Protein AF-A0A2N2GHP5-F1 (afdb_monomer_lite)

Secondary structure (DSSP, 8-state):
-HHHHHHHHHHHH-TT-HHHHHHHHHHS-SSHHHHHHHHS-SSTTS---SHHHHHHHHHTTTTSHHHHHHHHHHHHHT--SSSS--HHHHHHHHHHHHHSHHHHHHHHHTS-HHHHHHHHHHHH--SS---S-----

Sequence (137 aa):
MKLVTALIRLIFDNPNSSELKKLYLAGFPRSFESFIKIIHPKKFDQLYDGFIYINLADKLADEYPDVVGGIYLKLASEACLDADAPNYLRQNLIDFERKHARLYKQYYETLTPEKQSNVENFKRASLHDGGKGMCNF

Radius of gyration: 14.79 Å; chains: 1; bounding box: 38×33×42 Å

Foldseek 3Di:
DVLLVVLLVVCVVVVPPPPSLVVNLVPDDQELVVLCCQCPPPDVPDNRNVCSSLVSLLVCCVVCVLSSLNSLLRNQLRFFQAALGNVSSLVSNVVSCVVVVVSNVVNLVPDDPSSNVSSVCSNVRDSVDRDPGDDPD

pLDDT: mean 82.55, std 15.8, range [42.38, 97.12]

Structure (mmCIF, N/CA/C/O backbone):
data_AF-A0A2N2GHP5-F1
#
_entry.id   AF-A0A2N2GHP5-F1
#
loop_
_atom_site.group_PDB
_atom_site.id
_atom_site.type_symbol
_atom_site.label_atom_id
_atom_site.label_alt_id
_atom_site.label_comp_id
_atom_site.label_asym_id
_atom_site.label_entity_id
_atom_site.label_seq_id
_atom_site.pdbx_PDB_ins_code
_atom_site.Cartn_x
_atom_site.Cartn_y
_atom_site.Cartn_z
_atom_site.occupancy
_atom_site.B_iso_or_equiv
_atom_site.auth_seq_id
_atom_site.auth_comp_id
_atom_site.auth_asym_id
_atom_site.auth_atom_id
_atom_site.pdbx_PDB_model_num
ATOM 1 N N . MET A 1 1 ? 13.471 -7.690 -6.942 1.00 56.97 1 MET A N 1
ATOM 2 C CA . MET A 1 1 ? 13.299 -6.287 -7.387 1.00 56.97 1 MET A CA 1
ATOM 3 C C . MET A 1 1 ? 13.153 -6.149 -8.904 1.00 56.97 1 MET A C 1
ATOM 5 O O . MET A 1 1 ? 12.113 -5.662 -9.315 1.00 56.97 1 MET A O 1
ATOM 9 N N . LYS A 1 2 ? 14.084 -6.666 -9.736 1.00 62.38 2 LYS A N 1
ATOM 10 C CA . LYS A 1 2 ? 13.966 -6.662 -11.220 1.00 62.38 2 LYS A CA 1
ATOM 11 C C . LYS A 1 2 ? 12.609 -7.164 -11.752 1.00 62.38 2 LYS A C 1
ATOM 13 O O . LYS A 1 2 ? 12.120 -6.656 -12.753 1.00 62.38 2 LYS A O 1
ATOM 18 N N . LEU A 1 3 ? 11.994 -8.121 -11.051 1.00 75.69 3 LEU A N 1
ATOM 19 C CA . LEU A 1 3 ? 10.683 -8.677 -11.391 1.00 75.69 3 LEU A CA 1
ATOM 20 C C . LEU A 1 3 ? 9.539 -7.649 -11.300 1.00 75.69 3 LEU A C 1
ATOM 22 O O . LEU A 1 3 ? 8.739 -7.573 -12.220 1.00 75.69 3 LEU A O 1
ATOM 26 N N . VAL A 1 4 ? 9.477 -6.822 -10.248 1.00 78.44 4 VAL A N 1
ATOM 27 C CA . VAL A 1 4 ? 8.398 -5.823 -10.079 1.00 78.44 4 VAL A CA 1
ATOM 28 C C . VAL A 1 4 ? 8.497 -4.741 -11.154 1.00 78.44 4 VAL A C 1
ATOM 30 O O . VAL A 1 4 ? 7.496 -4.367 -11.754 1.00 78.44 4 VAL A O 1
ATOM 33 N N . THR A 1 5 ? 9.715 -4.292 -11.464 1.00 78.75 5 THR A N 1
ATOM 34 C CA . THR A 1 5 ? 9.975 -3.338 -12.551 1.00 78.75 5 THR A CA 1
ATOM 35 C C . THR A 1 5 ? 9.556 -3.891 -13.913 1.00 78.75 5 THR A C 1
ATOM 37 O O . THR A 1 5 ? 8.958 -3.176 -14.714 1.00 78.75 5 THR A O 1
ATOM 40 N N . ALA A 1 6 ? 9.855 -5.167 -14.181 1.00 84.25 6 ALA A N 1
ATOM 41 C CA . ALA A 1 6 ? 9.447 -5.831 -15.415 1.00 84.25 6 ALA A CA 1
ATOM 42 C C . ALA A 1 6 ? 7.919 -5.968 -15.506 1.00 84.25 6 ALA A C 1
ATOM 44 O O . ALA A 1 6 ? 7.345 -5.685 -16.554 1.00 84.25 6 ALA A O 1
ATOM 45 N N . LEU A 1 7 ? 7.258 -6.319 -14.398 1.00 88.00 7 LEU A N 1
ATOM 46 C CA . LEU A 1 7 ? 5.800 -6.433 -14.331 1.00 88.00 7 LEU A CA 1
ATOM 47 C C . LEU A 1 7 ? 5.097 -5.106 -14.623 1.00 88.00 7 LEU A C 1
ATOM 49 O O . LEU A 1 7 ? 4.100 -5.113 -15.333 1.00 88.00 7 LEU A O 1
ATOM 53 N N . ILE A 1 8 ? 5.629 -3.971 -14.157 1.00 86.12 8 ILE A N 1
ATOM 54 C CA . ILE A 1 8 ? 5.065 -2.652 -14.483 1.00 86.12 8 ILE A CA 1
ATOM 55 C C . ILE A 1 8 ? 5.008 -2.444 -16.000 1.00 86.12 8 ILE A C 1
ATOM 57 O O . ILE A 1 8 ? 3.964 -2.066 -16.522 1.00 86.12 8 ILE A O 1
ATOM 61 N N . ARG A 1 9 ? 6.106 -2.725 -16.717 1.00 87.50 9 ARG A N 1
ATOM 62 C CA . ARG A 1 9 ? 6.151 -2.595 -18.185 1.00 87.50 9 ARG A CA 1
ATOM 63 C C . ARG A 1 9 ? 5.140 -3.520 -18.859 1.00 87.50 9 ARG A C 1
ATOM 65 O O . ARG A 1 9 ? 4.356 -3.065 -19.678 1.00 87.50 9 ARG A O 1
ATOM 72 N N . LEU A 1 10 ? 5.092 -4.783 -18.438 1.00 91.44 10 LEU A N 1
ATOM 73 C CA . LEU A 1 10 ? 4.143 -5.756 -18.984 1.00 91.44 10 LEU A CA 1
ATOM 74 C C . LEU A 1 10 ? 2.680 -5.352 -18.749 1.00 91.44 10 LEU A C 1
ATOM 76 O O . LEU A 1 10 ? 1.844 -5.596 -19.615 1.00 91.44 10 LEU A O 1
ATOM 80 N N . ILE A 1 11 ? 2.368 -4.727 -17.607 1.00 92.94 11 ILE A N 1
ATOM 81 C CA . ILE A 1 11 ? 1.032 -4.188 -17.312 1.00 92.94 11 ILE A CA 1
ATOM 82 C C . ILE A 1 11 ? 0.725 -2.980 -18.196 1.00 92.94 11 ILE A C 1
ATOM 84 O O . ILE A 1 11 ? -0.402 -2.864 -18.659 1.00 92.94 11 ILE A O 1
ATOM 88 N N . PHE A 1 12 ? 1.694 -2.101 -18.464 1.00 89.12 12 PHE A N 1
ATOM 89 C CA . PHE A 1 12 ? 1.491 -1.007 -19.419 1.00 89.12 12 PHE A CA 1
ATOM 90 C C . PHE A 1 12 ? 1.157 -1.527 -20.820 1.00 89.12 12 PHE A C 1
ATOM 92 O O . PHE A 1 12 ? 0.236 -1.008 -21.446 1.00 89.12 12 PHE A O 1
ATOM 99 N N . ASP A 1 13 ? 1.844 -2.578 -21.270 1.00 92.69 13 ASP A N 1
ATOM 100 C CA . ASP A 1 13 ? 1.585 -3.202 -22.570 1.00 92.69 13 ASP A CA 1
ATOM 101 C C . ASP A 1 13 ? 0.268 -4.007 -22.578 1.00 92.69 13 ASP A C 1
ATOM 103 O O . ASP A 1 13 ? -0.364 -4.169 -23.619 1.00 92.69 13 ASP A O 1
ATOM 107 N N . ASN A 1 14 ? -0.168 -4.508 -21.414 1.00 92.56 14 ASN A N 1
ATOM 108 C CA . ASN A 1 14 ? -1.347 -5.366 -21.256 1.00 92.56 14 ASN A CA 1
ATOM 109 C C . ASN A 1 14 ? -2.222 -4.922 -20.062 1.00 92.56 14 ASN A C 1
ATOM 111 O O . ASN A 1 14 ? -2.371 -5.671 -19.085 1.00 92.56 14 ASN A O 1
ATOM 115 N N . PRO A 1 15 ? -2.857 -3.734 -20.119 1.00 90.75 15 PRO A N 1
ATOM 116 C CA . PRO A 1 15 ? -3.491 -3.097 -18.957 1.00 90.75 15 PRO A CA 1
ATOM 117 C C . PRO A 1 15 ? -4.726 -3.831 -18.431 1.00 90.75 15 PRO A C 1
ATOM 119 O O . PRO A 1 15 ? -5.148 -3.592 -17.304 1.00 90.75 15 PRO A O 1
ATOM 122 N N . ASN A 1 16 ? -5.297 -4.750 -19.208 1.00 93.62 16 ASN A N 1
ATOM 123 C CA . ASN A 1 16 ? -6.457 -5.546 -18.805 1.00 93.62 16 ASN A CA 1
ATOM 124 C C . ASN A 1 16 ? -6.072 -6.900 -18.186 1.00 93.62 16 ASN A C 1
ATOM 126 O O . ASN A 1 16 ? -6.945 -7.652 -17.754 1.00 93.62 16 ASN A O 1
ATOM 130 N N . SER A 1 17 ? -4.778 -7.234 -18.119 1.00 96.25 17 SER A N 1
ATOM 131 C CA . SER A 1 17 ? -4.335 -8.509 -17.555 1.00 96.25 17 SER A CA 1
ATOM 132 C C . SER A 1 17 ? -4.428 -8.510 -16.029 1.00 96.25 17 SER A C 1
ATOM 134 O O . SER A 1 17 ? -3.544 -8.025 -15.318 1.00 96.25 17 SER A O 1
ATOM 136 N N . SER A 1 18 ? -5.511 -9.098 -15.514 1.00 95.06 18 SER A N 1
ATOM 137 C CA . SER A 1 18 ? -5.712 -9.294 -14.072 1.00 95.06 18 SER A CA 1
ATOM 138 C C . SER A 1 18 ? -4.592 -10.121 -13.424 1.00 95.06 18 SER A C 1
ATOM 140 O O . SER A 1 18 ? -4.232 -9.878 -12.274 1.00 95.06 18 SER A O 1
ATOM 142 N N . GLU A 1 19 ? -3.994 -11.058 -14.163 1.00 95.69 19 GLU A N 1
ATOM 143 C CA . GLU A 1 19 ? -2.894 -11.896 -13.685 1.00 95.69 19 GLU A CA 1
ATOM 144 C C . GLU A 1 19 ? -1.629 -11.071 -13.437 1.00 95.69 19 GLU A C 1
ATOM 146 O O . GLU A 1 19 ? -1.054 -11.136 -12.350 1.00 95.69 19 GLU A O 1
ATOM 151 N N . LEU A 1 20 ? -1.242 -10.224 -14.396 1.00 95.12 20 LEU A N 1
ATOM 152 C CA . LEU A 1 20 ? -0.076 -9.355 -14.247 1.00 95.12 20 LEU A CA 1
ATOM 153 C C . LEU A 1 20 ? -0.260 -8.370 -13.086 1.00 95.12 20 LEU A C 1
ATOM 155 O O . LEU A 1 20 ? 0.658 -8.203 -12.281 1.00 95.12 20 LEU A O 1
ATOM 159 N N . LYS A 1 21 ? -1.457 -7.781 -12.941 1.00 95.12 21 LYS A N 1
ATOM 160 C CA . LYS A 1 21 ? -1.799 -6.898 -11.811 1.00 95.12 21 LYS A CA 1
ATOM 161 C C . LYS A 1 21 ? -1.654 -7.615 -10.465 1.00 95.12 21 LYS A C 1
ATOM 163 O O . LYS A 1 21 ? -1.026 -7.082 -9.551 1.00 95.12 21 LYS A O 1
ATOM 168 N N . LYS A 1 22 ? -2.172 -8.844 -10.350 1.00 94.56 22 LYS A N 1
ATOM 169 C CA . LYS A 1 22 ? -2.050 -9.668 -9.135 1.00 94.56 22 LYS A CA 1
ATOM 170 C C . LYS A 1 22 ? -0.597 -10.020 -8.823 1.00 94.56 22 LYS A C 1
ATOM 172 O O . LYS A 1 22 ? -0.183 -9.879 -7.676 1.00 94.56 22 LYS A O 1
ATOM 177 N N . LEU A 1 23 ? 0.188 -10.424 -9.824 1.00 94.44 23 LEU A N 1
ATOM 178 C CA . LEU A 1 23 ? 1.618 -10.711 -9.660 1.00 94.44 23 LEU A CA 1
ATOM 179 C C . LEU A 1 23 ? 2.393 -9.476 -9.196 1.00 94.44 23 LEU A C 1
ATOM 181 O O . LEU A 1 23 ? 3.239 -9.569 -8.306 1.00 94.44 23 LEU A O 1
ATOM 185 N N . TYR A 1 24 ? 2.075 -8.311 -9.757 1.00 93.75 24 TYR A N 1
ATOM 186 C CA . TYR A 1 24 ? 2.655 -7.045 -9.332 1.00 93.75 24 TYR A CA 1
ATOM 187 C C . TYR A 1 24 ? 2.317 -6.734 -7.865 1.00 93.75 24 TYR A C 1
ATOM 189 O O . TYR A 1 24 ? 3.231 -6.495 -7.075 1.00 93.75 24 TYR A O 1
ATOM 197 N N . LEU A 1 25 ? 1.041 -6.817 -7.466 1.00 93.81 25 LEU A N 1
ATOM 198 C CA . LEU A 1 25 ? 0.618 -6.558 -6.084 1.00 93.81 25 LEU A CA 1
ATOM 199 C C . LEU A 1 25 ? 1.193 -7.575 -5.088 1.00 93.81 25 LEU A C 1
ATOM 201 O O . LEU A 1 25 ? 1.493 -7.209 -3.948 1.00 93.81 25 LEU A O 1
ATOM 205 N N . ALA A 1 26 ? 1.363 -8.834 -5.498 1.00 92.00 26 ALA A N 1
ATOM 206 C CA . ALA A 1 26 ? 1.998 -9.880 -4.698 1.00 92.00 26 ALA A CA 1
ATOM 207 C C . ALA A 1 26 ? 3.508 -9.647 -4.529 1.00 92.00 26 ALA A C 1
ATOM 209 O O . ALA A 1 26 ? 4.056 -9.907 -3.461 1.00 92.00 26 ALA A O 1
ATOM 210 N N . GLY A 1 27 ? 4.174 -9.125 -5.563 1.00 89.12 27 GLY A N 1
ATOM 211 C CA . GLY A 1 27 ? 5.593 -8.769 -5.529 1.00 89.12 27 GLY A CA 1
ATOM 212 C C . GLY A 1 27 ? 5.895 -7.411 -4.886 1.00 89.12 27 GLY A C 1
ATOM 213 O O . GLY A 1 27 ? 7.064 -7.112 -4.633 1.00 89.12 27 GLY A O 1
ATOM 214 N N . PHE A 1 28 ? 4.877 -6.579 -4.640 1.00 89.50 28 PHE A N 1
ATOM 215 C CA . PHE A 1 28 ? 5.050 -5.253 -4.050 1.00 89.50 28 PHE A CA 1
ATOM 216 C C . PHE A 1 28 ? 5.529 -5.349 -2.587 1.00 89.50 28 PHE A C 1
ATOM 218 O O . PHE A 1 28 ? 5.027 -6.197 -1.840 1.00 89.50 28 PHE A O 1
ATOM 225 N N . PRO A 1 29 ? 6.459 -4.484 -2.137 1.00 87.75 29 PRO A N 1
ATOM 226 C CA . PRO A 1 29 ? 6.986 -4.497 -0.772 1.00 87.75 29 PRO A CA 1
ATOM 227 C C . PRO A 1 29 ? 5.924 -4.573 0.321 1.00 87.75 29 PRO A C 1
ATOM 229 O O . PRO A 1 29 ? 4.887 -3.916 0.254 1.00 87.75 29 PRO A O 1
ATOM 232 N N . ARG A 1 30 ? 6.224 -5.357 1.360 1.00 89.12 30 ARG A N 1
ATOM 233 C CA . ARG A 1 30 ? 5.376 -5.529 2.551 1.00 89.12 30 ARG A CA 1
ATOM 234 C C . ARG A 1 30 ? 6.011 -5.009 3.843 1.00 89.12 30 ARG A C 1
ATOM 236 O O . ARG A 1 30 ? 5.361 -5.050 4.882 1.00 89.12 30 ARG A O 1
ATOM 243 N N . SER A 1 31 ? 7.251 -4.529 3.774 1.00 89.19 31 SER A N 1
ATOM 244 C CA . SER A 1 31 ? 7.929 -3.827 4.863 1.00 89.19 31 SER A CA 1
ATOM 245 C C . SER A 1 31 ? 8.471 -2.497 4.367 1.00 89.19 31 SER A C 1
ATOM 247 O O . SER A 1 31 ? 8.862 -2.377 3.197 1.00 89.19 31 SER A O 1
ATOM 249 N N . PHE A 1 32 ? 8.513 -1.511 5.261 1.00 85.56 32 PHE A N 1
ATOM 250 C CA . PHE A 1 32 ? 9.020 -0.184 4.925 1.00 85.56 32 PHE A CA 1
ATOM 251 C C . PHE A 1 32 ? 10.489 -0.224 4.483 1.00 85.56 32 PHE A C 1
ATOM 253 O O . PHE A 1 32 ? 10.846 0.380 3.479 1.00 85.56 32 PHE A O 1
ATOM 260 N N . GLU A 1 33 ? 11.326 -1.034 5.134 1.00 84.69 33 GLU A N 1
ATOM 261 C CA . GLU A 1 33 ? 12.727 -1.238 4.743 1.00 84.69 33 GLU A CA 1
ATOM 262 C C . GLU A 1 33 ? 12.867 -1.732 3.289 1.00 84.69 33 GLU A C 1
ATOM 264 O O . GLU A 1 33 ? 13.654 -1.199 2.502 1.00 84.69 33 GLU A O 1
ATOM 269 N N . SER A 1 34 ? 12.078 -2.741 2.901 1.00 84.44 34 SER A N 1
ATOM 270 C CA . SER A 1 34 ? 12.096 -3.273 1.530 1.00 84.44 34 SER A CA 1
ATOM 271 C C . SER A 1 34 ? 11.596 -2.250 0.516 1.00 84.44 34 SER A C 1
ATOM 273 O O . SER A 1 34 ? 12.055 -2.228 -0.625 1.00 84.44 34 SER A O 1
ATOM 275 N N . PHE A 1 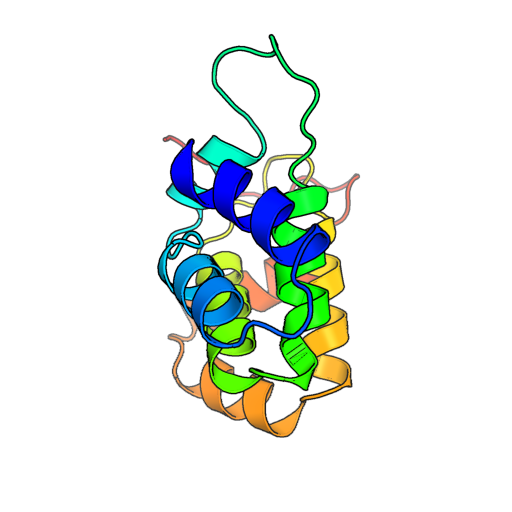35 ? 10.649 -1.413 0.932 1.00 85.19 35 PHE A N 1
ATOM 276 C CA . PHE A 1 35 ? 10.122 -0.327 0.125 1.00 85.19 35 PHE A CA 1
ATOM 277 C C . PHE A 1 35 ? 11.164 0.783 -0.084 1.00 85.19 35 PHE A C 1
ATOM 279 O O . PHE A 1 35 ? 11.397 1.177 -1.226 1.00 85.19 35 PHE A O 1
ATOM 286 N N . ILE A 1 36 ? 11.881 1.201 0.966 1.00 80.00 36 ILE A N 1
ATOM 287 C CA . ILE A 1 36 ? 12.971 2.181 0.858 1.00 80.00 36 ILE A CA 1
ATOM 288 C C . ILE A 1 36 ? 14.074 1.692 -0.087 1.00 80.00 36 ILE A C 1
ATOM 290 O O . ILE A 1 36 ? 14.552 2.454 -0.920 1.00 80.00 36 ILE A O 1
ATOM 294 N N . LYS A 1 37 ? 14.427 0.402 -0.047 1.00 78.81 37 LYS A N 1
ATOM 295 C CA . LYS A 1 37 ? 15.425 -0.187 -0.962 1.00 78.81 37 LYS A CA 1
ATOM 296 C C . LYS A 1 37 ? 15.060 -0.067 -2.451 1.00 78.81 37 LYS A C 1
ATOM 298 O O . LYS A 1 37 ? 15.955 -0.172 -3.288 1.00 78.81 37 LYS A O 1
ATOM 303 N N . ILE A 1 38 ? 13.779 0.123 -2.785 1.00 73.88 38 ILE A N 1
ATOM 304 C CA . ILE A 1 38 ? 13.313 0.349 -4.164 1.00 73.88 38 ILE A CA 1
ATOM 305 C C . ILE A 1 38 ? 13.399 1.819 -4.557 1.00 73.88 38 ILE A C 1
ATOM 307 O O . ILE A 1 38 ? 13.786 2.104 -5.687 1.00 73.88 38 ILE A O 1
ATOM 311 N N . ILE A 1 39 ? 13.020 2.731 -3.659 1.00 71.19 39 ILE A N 1
ATOM 312 C CA . ILE A 1 39 ? 12.965 4.171 -3.959 1.00 71.19 39 ILE A CA 1
ATOM 313 C C . ILE A 1 39 ? 14.329 4.858 -3.781 1.00 71.19 39 ILE A C 1
ATOM 315 O O . ILE A 1 39 ? 14.596 5.865 -4.417 1.00 71.19 39 ILE A O 1
ATOM 319 N N . HIS A 1 40 ? 15.205 4.291 -2.947 1.00 69.25 40 HIS A N 1
ATOM 320 C CA . HIS A 1 40 ? 16.566 4.760 -2.683 1.00 69.25 40 HIS A CA 1
ATOM 321 C C . HIS A 1 40 ? 17.564 3.598 -2.841 1.00 69.25 40 HIS A C 1
ATOM 323 O O . HIS A 1 40 ? 18.081 3.064 -1.852 1.00 69.25 40 HIS A O 1
ATOM 329 N N . PRO A 1 41 ? 17.827 3.136 -4.077 1.00 65.19 41 PRO A N 1
ATOM 330 C CA . PRO A 1 41 ? 18.825 2.100 -4.306 1.00 65.19 41 PRO A CA 1
ATOM 331 C C . PRO A 1 41 ? 20.224 2.579 -3.878 1.00 65.19 41 PRO A C 1
ATOM 333 O O . PRO A 1 41 ? 20.603 3.725 -4.095 1.00 65.19 41 PRO A O 1
ATOM 336 N N . LYS A 1 42 ? 21.037 1.674 -3.306 1.00 58.69 42 LYS A N 1
ATOM 337 C CA . LYS A 1 42 ? 22.400 1.973 -2.798 1.00 58.69 42 LYS A CA 1
ATOM 338 C C . LYS A 1 42 ? 23.345 2.588 -3.839 1.00 58.69 42 LYS A C 1
ATOM 340 O O . LYS A 1 42 ? 24.356 3.180 -3.476 1.00 58.69 42 LYS A O 1
ATOM 345 N N . LYS A 1 43 ? 23.054 2.396 -5.123 1.00 58.19 43 LYS A N 1
ATOM 346 C CA . LYS A 1 43 ? 23.713 3.093 -6.220 1.00 58.19 43 LYS A CA 1
ATOM 347 C C . LYS A 1 43 ? 22.688 4.068 -6.789 1.00 58.19 43 LYS A C 1
ATOM 349 O O . LYS A 1 43 ? 21.636 3.646 -7.249 1.00 58.19 43 LYS A O 1
ATOM 354 N N . PHE A 1 44 ? 23.007 5.359 -6.762 1.00 54.75 44 PHE A N 1
ATOM 355 C CA . PHE A 1 44 ? 22.251 6.423 -7.437 1.00 54.75 44 PHE A CA 1
ATOM 356 C C . PHE A 1 44 ? 22.420 6.369 -8.971 1.00 54.75 44 PHE A C 1
ATOM 358 O O . PHE A 1 44 ? 22.292 7.374 -9.662 1.00 54.75 44 PHE A O 1
ATOM 365 N N . ASP A 1 45 ? 22.747 5.200 -9.526 1.00 54.25 45 ASP A N 1
ATOM 366 C CA . ASP A 1 45 ? 23.002 5.011 -10.954 1.00 54.25 45 ASP A CA 1
ATOM 367 C C . ASP A 1 45 ? 21.717 5.089 -11.795 1.00 54.25 45 ASP A C 1
ATOM 369 O O . ASP A 1 45 ? 21.787 5.178 -13.022 1.00 54.25 45 ASP A O 1
ATOM 373 N N . GLN A 1 46 ? 20.544 5.112 -11.151 1.00 51.94 46 GLN A N 1
ATOM 374 C CA . GLN A 1 46 ? 19.252 5.339 -11.786 1.00 51.94 46 GLN A CA 1
ATOM 375 C C . GLN A 1 46 ? 18.377 6.254 -10.910 1.00 51.94 46 GLN A C 1
ATOM 377 O O . GLN A 1 46 ? 18.059 5.911 -9.774 1.00 51.94 46 GLN A O 1
ATOM 382 N N . LEU A 1 47 ? 17.970 7.408 -11.452 1.00 48.09 47 LEU A N 1
ATOM 383 C CA . LEU A 1 47 ? 17.070 8.389 -10.822 1.00 48.09 47 LEU A CA 1
ATOM 384 C C . LEU A 1 47 ? 15.618 7.873 -10.769 1.00 48.09 47 LEU A C 1
ATOM 386 O O . LEU A 1 47 ? 14.720 8.458 -11.370 1.00 48.09 47 LEU A O 1
ATOM 390 N N . TYR A 1 48 ? 15.374 6.745 -10.105 1.00 56.31 48 TYR A N 1
ATOM 391 C CA . TYR A 1 48 ? 14.013 6.307 -9.815 1.00 56.31 48 TYR A CA 1
ATOM 392 C C . TYR A 1 48 ? 13.626 6.803 -8.428 1.00 56.31 48 TYR A C 1
ATOM 394 O O . TYR A 1 48 ? 13.974 6.186 -7.433 1.00 56.31 48 TYR A O 1
ATOM 402 N N . ASP A 1 49 ? 12.834 7.867 -8.375 1.00 63.06 49 ASP A N 1
ATOM 403 C CA . ASP A 1 49 ? 12.210 8.415 -7.160 1.00 63.06 49 ASP A CA 1
ATOM 404 C C . ASP A 1 49 ? 11.114 7.500 -6.560 1.00 63.06 49 ASP A C 1
ATOM 406 O O . ASP A 1 49 ? 10.327 7.905 -5.705 1.00 63.06 49 ASP A O 1
ATOM 410 N N . GLY A 1 50 ? 11.005 6.259 -7.047 1.00 69.31 50 GLY A N 1
ATOM 411 C CA . GLY A 1 50 ? 9.972 5.309 -6.651 1.00 69.31 50 GLY A CA 1
ATOM 412 C C . GLY A 1 50 ? 8.580 5.580 -7.231 1.00 69.31 50 GLY A C 1
ATOM 413 O O . GLY A 1 50 ? 7.709 4.717 -7.084 1.00 69.31 50 GLY A O 1
ATOM 414 N N . PHE A 1 51 ? 8.362 6.704 -7.930 1.00 76.38 51 PHE A N 1
ATOM 415 C CA . PHE A 1 51 ? 7.041 7.150 -8.387 1.00 76.38 51 PHE A CA 1
ATOM 416 C C . PHE A 1 51 ? 6.320 6.095 -9.219 1.00 76.38 51 PHE A C 1
ATOM 418 O O . PHE A 1 51 ? 5.168 5.764 -8.959 1.00 76.38 51 PHE A O 1
ATOM 425 N N . ILE A 1 52 ? 7.003 5.515 -10.208 1.00 77.81 52 ILE A N 1
ATOM 426 C CA . ILE A 1 52 ? 6.369 4.567 -11.130 1.00 77.81 52 ILE A CA 1
ATOM 427 C C . ILE A 1 52 ? 5.842 3.315 -10.413 1.00 77.81 52 ILE A C 1
ATOM 429 O O . ILE A 1 52 ? 4.808 2.769 -10.796 1.00 77.81 52 ILE A O 1
ATOM 433 N N . TYR A 1 53 ? 6.523 2.886 -9.345 1.00 81.19 53 TYR A N 1
ATOM 434 C CA . TYR A 1 53 ? 6.094 1.743 -8.553 1.00 81.19 53 TYR A CA 1
ATOM 435 C C . TYR A 1 53 ? 4.842 2.101 -7.777 1.00 81.19 53 TYR A C 1
ATOM 437 O O . TYR A 1 53 ? 3.856 1.391 -7.873 1.00 81.19 53 TYR A O 1
ATOM 445 N N . ILE A 1 54 ? 4.847 3.202 -7.040 1.00 85.19 54 ILE A N 1
ATOM 446 C CA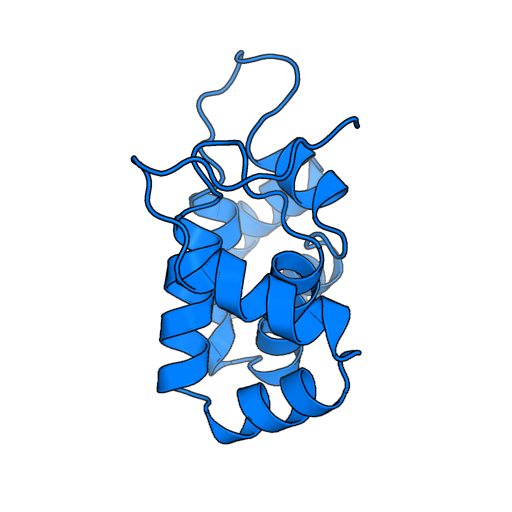 . ILE A 1 54 ? 3.732 3.540 -6.157 1.00 85.19 54 ILE A CA 1
ATOM 447 C C . ILE A 1 54 ? 2.497 4.063 -6.901 1.00 85.19 54 ILE A C 1
ATOM 449 O O . ILE A 1 54 ? 1.374 3.769 -6.500 1.00 85.19 54 ILE A O 1
ATOM 453 N N . ASN A 1 55 ? 2.698 4.743 -8.029 1.00 86.94 55 ASN A N 1
ATOM 454 C CA . ASN A 1 55 ? 1.631 5.208 -8.911 1.00 86.94 55 ASN A CA 1
ATOM 455 C C . ASN A 1 55 ? 0.841 4.040 -9.516 1.00 86.94 55 ASN A C 1
ATOM 457 O O . ASN A 1 55 ? -0.377 4.119 -9.641 1.00 86.94 55 ASN A O 1
ATOM 461 N N . LEU A 1 56 ? 1.501 2.931 -9.877 1.00 90.12 56 LEU A N 1
ATOM 462 C CA . LEU A 1 56 ? 0.763 1.763 -10.362 1.00 90.12 56 LEU A CA 1
ATOM 463 C C . LEU A 1 56 ? -0.087 1.133 -9.251 1.00 90.12 56 LEU A C 1
ATOM 465 O O . LEU A 1 56 ? -1.233 0.785 -9.508 1.00 90.12 56 LEU A O 1
ATOM 469 N N . ALA A 1 57 ? 0.437 1.021 -8.027 1.00 91.25 57 ALA A N 1
ATOM 470 C CA . ALA A 1 57 ? -0.351 0.534 -6.894 1.00 91.25 57 ALA A CA 1
ATOM 471 C C . ALA A 1 57 ? -1.591 1.409 -6.649 1.00 91.25 57 ALA A C 1
ATOM 473 O O . ALA A 1 57 ? -2.665 0.868 -6.416 1.00 91.25 57 ALA A O 1
ATOM 474 N N . ASP A 1 58 ? -1.456 2.732 -6.772 1.00 91.81 58 ASP A N 1
ATOM 475 C CA . ASP A 1 58 ? -2.567 3.678 -6.600 1.00 91.81 58 ASP A CA 1
ATOM 476 C C . ASP A 1 58 ? -3.643 3.525 -7.671 1.00 91.81 58 ASP A C 1
ATOM 478 O O . ASP A 1 58 ? -4.824 3.403 -7.361 1.00 91.81 58 ASP A O 1
ATOM 482 N N . LYS A 1 59 ? -3.239 3.402 -8.939 1.00 92.25 59 LYS A N 1
ATOM 483 C CA . LYS A 1 59 ? -4.174 3.114 -10.039 1.00 92.25 59 LYS A CA 1
ATOM 484 C C . LYS A 1 59 ? -4.939 1.807 -9.838 1.00 92.25 59 LYS A C 1
ATOM 486 O O . LYS A 1 59 ? -6.055 1.672 -10.324 1.00 92.25 59 LYS A O 1
ATOM 491 N N . LEU A 1 60 ? -4.336 0.845 -9.142 1.00 95.19 60 LEU A N 1
ATOM 492 C CA . LEU A 1 60 ? -4.958 -0.433 -8.814 1.00 95.19 60 LEU A CA 1
ATOM 493 C C . LEU A 1 60 ? -5.794 -0.387 -7.530 1.00 95.19 60 LEU A C 1
ATOM 495 O O . LEU A 1 60 ? -6.457 -1.378 -7.233 1.00 95.19 60 LEU A O 1
ATOM 499 N N . ALA A 1 61 ? -5.800 0.722 -6.784 1.00 95.38 61 ALA A N 1
ATOM 500 C CA . ALA A 1 61 ? -6.544 0.843 -5.535 1.00 95.38 61 ALA A CA 1
ATOM 501 C C . ALA A 1 61 ? -8.058 0.736 -5.739 1.00 95.38 61 ALA A C 1
ATOM 503 O O . ALA A 1 61 ? -8.738 0.197 -4.878 1.00 95.38 61 ALA A O 1
ATOM 504 N N . ASP A 1 62 ? -8.587 1.188 -6.876 1.00 94.31 62 ASP A N 1
ATOM 505 C CA . ASP A 1 62 ? -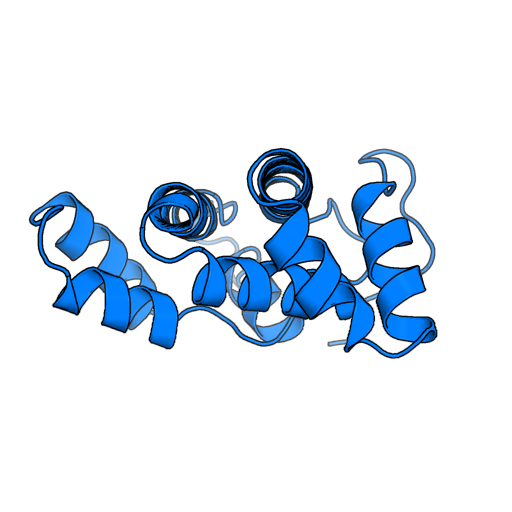10.025 1.090 -7.152 1.00 94.31 62 ASP A CA 1
ATOM 506 C C . ASP A 1 62 ? -10.436 -0.328 -7.598 1.00 94.31 62 ASP A C 1
ATOM 508 O O . ASP A 1 62 ? -11.556 -0.760 -7.337 1.00 94.31 62 ASP A O 1
ATOM 512 N N . GLU A 1 63 ? -9.524 -1.085 -8.219 1.00 95.88 63 GLU A N 1
ATOM 513 C CA . GLU A 1 63 ? -9.759 -2.481 -8.628 1.00 95.88 63 GLU A CA 1
ATOM 514 C C . GLU A 1 63 ? -9.488 -3.491 -7.497 1.00 95.88 63 GLU A C 1
ATOM 516 O O . GLU A 1 63 ? -10.147 -4.527 -7.416 1.00 95.88 63 GLU A O 1
ATOM 521 N N . TYR A 1 64 ? -8.505 -3.212 -6.636 1.00 96.69 64 TYR A N 1
ATOM 522 C CA . TYR A 1 64 ? -8.033 -4.099 -5.566 1.00 96.69 64 TYR A CA 1
ATOM 523 C C . TYR A 1 64 ? -7.875 -3.349 -4.226 1.00 96.69 64 TYR A C 1
ATOM 525 O O . TYR A 1 64 ? -6.789 -3.384 -3.630 1.00 96.69 64 TYR A O 1
ATOM 533 N N . PRO A 1 65 ? -8.930 -2.681 -3.720 1.00 96.31 65 PRO A N 1
ATOM 534 C CA . PRO A 1 65 ? -8.822 -1.781 -2.570 1.00 96.31 65 PRO A CA 1
ATOM 535 C C . PRO A 1 65 ? -8.367 -2.489 -1.294 1.00 96.31 65 PRO A C 1
ATOM 537 O O . PRO A 1 65 ? -7.569 -1.936 -0.542 1.00 96.31 65 PRO A O 1
ATOM 540 N N . ASP A 1 66 ? -8.793 -3.735 -1.081 1.00 95.19 66 ASP A N 1
ATOM 541 C CA . ASP A 1 66 ? -8.396 -4.533 0.084 1.00 95.19 66 ASP A CA 1
ATOM 542 C C . ASP A 1 66 ? -6.877 -4.767 0.122 1.00 95.19 66 ASP A C 1
ATOM 544 O O . ASP A 1 66 ? -6.200 -4.578 1.135 1.00 95.19 66 ASP A O 1
ATOM 548 N N . VAL A 1 67 ? -6.307 -5.145 -1.025 1.00 95.31 67 VAL A N 1
ATOM 549 C CA . VAL A 1 67 ? -4.879 -5.459 -1.135 1.00 95.31 67 VAL A CA 1
ATOM 550 C C . VAL A 1 67 ? -4.047 -4.185 -1.024 1.00 95.31 67 VAL A C 1
ATOM 552 O O . VAL A 1 67 ? -3.060 -4.160 -0.289 1.00 95.31 67 VAL A O 1
ATOM 555 N N . VAL A 1 68 ? -4.439 -3.129 -1.739 1.00 95.38 68 VAL A N 1
ATOM 556 C CA . VAL A 1 68 ? -3.688 -1.868 -1.770 1.00 95.38 68 VAL A CA 1
ATOM 557 C C . VAL A 1 68 ? -3.779 -1.132 -0.433 1.00 95.38 68 VAL A C 1
ATOM 559 O O . VAL A 1 68 ? -2.750 -0.702 0.088 1.00 95.38 68 VAL A O 1
ATOM 562 N N . GLY A 1 69 ? -4.962 -1.071 0.183 1.00 94.62 69 GLY A N 1
ATOM 563 C CA . GLY A 1 69 ? -5.150 -0.469 1.505 1.00 94.62 69 GLY A CA 1
ATOM 564 C C . GLY A 1 69 ? -4.309 -1.150 2.582 1.00 94.62 69 GLY A C 1
ATOM 565 O O . GLY A 1 69 ? -3.626 -0.475 3.356 1.00 94.62 69 GLY A O 1
ATOM 566 N N . GLY A 1 70 ? -4.275 -2.488 2.575 1.00 94.69 70 GLY A N 1
ATOM 567 C CA . GLY A 1 70 ? -3.419 -3.263 3.472 1.00 94.69 70 GLY A CA 1
ATOM 568 C C . GLY A 1 70 ? -1.927 -2.968 3.279 1.00 94.69 70 GLY A C 1
ATOM 569 O O . GLY A 1 70 ? -1.198 -2.830 4.261 1.00 94.69 70 GLY A O 1
ATOM 570 N N . ILE A 1 71 ? -1.467 -2.814 2.031 1.00 93.94 71 ILE A N 1
ATOM 571 C CA . ILE A 1 71 ? -0.083 -2.412 1.726 1.00 93.94 71 ILE A CA 1
ATOM 572 C C . ILE A 1 71 ? 0.205 -1.020 2.289 1.00 93.94 71 ILE A C 1
ATOM 574 O O . ILE A 1 71 ? 1.191 -0.850 3.006 1.00 93.94 71 ILE A O 1
ATOM 578 N N . TYR A 1 72 ? -0.637 -0.032 1.985 1.00 94.56 72 TYR A N 1
ATOM 579 C CA . TYR A 1 72 ? -0.396 1.353 2.386 1.00 94.56 72 TYR A CA 1
ATOM 580 C C . TYR A 1 72 ? -0.340 1.511 3.901 1.00 94.56 72 TYR A C 1
ATOM 582 O O . TYR A 1 72 ? 0.621 2.085 4.415 1.00 94.56 72 TYR A O 1
ATOM 590 N N . LEU A 1 73 ? -1.304 0.939 4.627 1.00 94.44 73 LEU A N 1
ATOM 591 C CA . LEU A 1 73 ? -1.315 0.996 6.088 1.00 94.44 73 LEU A CA 1
ATOM 592 C C . LEU A 1 73 ? -0.137 0.253 6.708 1.00 94.44 73 LEU A C 1
ATOM 594 O O . LEU A 1 73 ? 0.472 0.753 7.651 1.00 94.44 73 LEU A O 1
ATOM 598 N N . LYS A 1 74 ? 0.234 -0.909 6.161 1.00 93.19 74 LYS A N 1
ATOM 599 C CA . LYS A 1 74 ? 1.396 -1.658 6.641 1.00 93.19 74 LYS A CA 1
ATOM 600 C C . LYS A 1 74 ? 2.680 -0.843 6.494 1.00 93.19 74 LYS A C 1
ATOM 602 O O . LYS A 1 74 ? 3.411 -0.708 7.474 1.00 93.19 74 LYS A O 1
ATOM 607 N N . LEU A 1 75 ? 2.926 -0.273 5.314 1.00 91.31 75 LEU A N 1
ATOM 608 C CA . LEU A 1 75 ? 4.118 0.534 5.053 1.00 91.31 75 LEU A CA 1
ATOM 609 C C . LEU A 1 75 ? 4.142 1.807 5.907 1.00 91.31 75 LEU A C 1
ATOM 611 O O . LEU A 1 75 ? 5.171 2.109 6.500 1.00 91.31 75 LEU A O 1
ATOM 615 N N . ALA A 1 76 ? 3.016 2.514 6.027 1.00 90.94 76 ALA A N 1
ATOM 616 C CA . ALA A 1 76 ? 2.916 3.714 6.858 1.00 90.94 76 ALA A CA 1
ATOM 617 C C . ALA A 1 76 ? 3.098 3.418 8.355 1.00 90.94 76 ALA A C 1
ATOM 619 O O . ALA A 1 76 ? 3.741 4.183 9.069 1.00 90.94 76 ALA A O 1
ATOM 620 N N . SER A 1 77 ? 2.608 2.271 8.835 1.00 92.00 77 SER A N 1
ATOM 621 C CA . SER A 1 77 ? 2.781 1.854 10.233 1.00 92.00 77 SER A CA 1
ATOM 622 C C . SER A 1 77 ? 4.230 1.551 10.622 1.00 92.00 77 SER A C 1
ATOM 624 O O . SER A 1 77 ? 4.532 1.458 11.807 1.00 92.00 77 SER A O 1
ATOM 626 N N . GLU A 1 78 ? 5.112 1.389 9.634 1.00 89.38 78 GLU A N 1
ATOM 627 C CA . GLU A 1 78 ? 6.535 1.070 9.799 1.00 89.38 78 GLU A CA 1
ATOM 628 C C . GLU A 1 78 ? 7.443 2.168 9.221 1.00 89.38 78 GLU A C 1
ATOM 630 O O . GLU A 1 78 ? 8.657 1.987 9.141 1.00 89.38 78 GLU A O 1
ATOM 635 N N . ALA A 1 79 ? 6.864 3.292 8.790 1.00 85.50 79 ALA A N 1
ATOM 636 C CA . ALA A 1 79 ? 7.601 4.375 8.164 1.00 85.50 79 ALA A CA 1
ATOM 637 C C . ALA A 1 79 ? 8.522 5.093 9.156 1.00 85.50 79 ALA A C 1
ATOM 639 O O . ALA A 1 79 ? 8.090 5.469 10.245 1.00 85.50 79 ALA A O 1
ATOM 640 N N . CYS A 1 80 ? 9.771 5.321 8.746 1.00 77.31 80 CYS A N 1
ATOM 641 C CA . CYS A 1 80 ? 10.697 6.224 9.429 1.00 77.31 80 CYS A CA 1
ATOM 642 C C . CYS A 1 80 ? 10.403 7.679 9.040 1.00 77.31 80 CYS A C 1
ATOM 644 O O . CYS A 1 80 ? 10.046 7.951 7.892 1.00 77.31 80 CYS A O 1
ATOM 646 N N . LEU A 1 81 ? 10.591 8.603 9.983 1.00 63.12 81 LEU A N 1
ATOM 647 C CA . LEU A 1 81 ? 10.179 10.007 9.877 1.00 63.12 81 LEU A CA 1
ATOM 648 C C . LEU A 1 81 ? 11.311 10.972 9.439 1.00 63.12 81 LEU A C 1
ATOM 650 O O . LEU A 1 81 ? 11.033 12.154 9.259 1.00 63.12 81 LEU A O 1
ATOM 654 N N . ASP A 1 82 ? 12.549 10.485 9.241 1.00 53.38 82 ASP A N 1
ATOM 655 C CA . ASP A 1 82 ? 13.765 11.322 9.073 1.00 53.38 82 ASP A CA 1
ATOM 656 C C . ASP A 1 82 ? 14.288 11.557 7.644 1.00 53.38 82 ASP A C 1
ATOM 658 O O . ASP A 1 82 ? 15.340 12.162 7.458 1.00 53.38 82 ASP A O 1
ATOM 662 N N . ALA A 1 83 ? 13.612 11.090 6.606 1.00 46.88 83 ALA A N 1
ATOM 663 C CA . ALA A 1 83 ? 14.017 11.403 5.235 1.00 46.88 83 ALA A CA 1
ATOM 664 C C .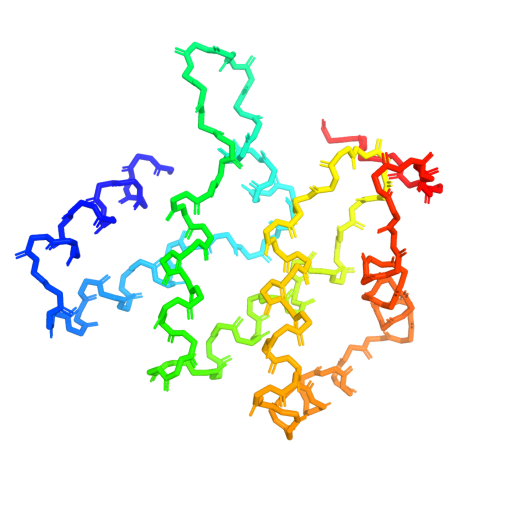 ALA A 1 83 ? 12.870 12.118 4.553 1.00 46.88 83 ALA A C 1
ATOM 666 O O . ALA A 1 83 ? 11.732 11.897 4.964 1.00 46.88 83 ALA A O 1
ATOM 667 N N . ASP A 1 84 ? 13.166 12.908 3.516 1.00 52.75 84 ASP A N 1
ATOM 668 C CA . ASP A 1 84 ? 12.236 13.241 2.437 1.00 52.75 84 ASP A CA 1
ATOM 669 C C . ASP A 1 84 ? 11.308 12.049 2.215 1.00 52.75 84 ASP A C 1
ATOM 671 O O . ASP A 1 84 ? 11.681 11.053 1.583 1.00 52.75 84 ASP A O 1
ATOM 675 N N . ALA A 1 85 ? 10.158 12.084 2.896 1.00 56.72 85 ALA A N 1
ATOM 676 C CA . ALA A 1 85 ? 9.396 10.873 3.136 1.00 56.72 85 ALA A CA 1
ATOM 677 C C . ALA A 1 85 ? 8.991 10.325 1.770 1.00 56.72 85 ALA A C 1
ATOM 679 O O . ALA A 1 85 ? 8.953 11.100 0.811 1.00 56.72 85 ALA A O 1
ATOM 680 N N . PRO A 1 86 ? 8.636 9.039 1.631 1.00 75.06 86 PRO A N 1
ATOM 681 C CA . PRO A 1 86 ? 8.047 8.550 0.395 1.00 75.06 86 PRO A CA 1
ATOM 682 C C . PRO A 1 86 ? 6.725 9.290 0.154 1.00 75.06 86 PRO A C 1
ATOM 684 O O . PRO A 1 86 ? 5.648 8.855 0.553 1.00 75.06 86 PRO A O 1
ATOM 687 N N . ASN A 1 87 ? 6.818 10.477 -0.438 1.00 79.25 87 ASN A N 1
ATOM 688 C CA . ASN A 1 87 ? 5.780 11.491 -0.408 1.00 79.25 87 ASN A CA 1
ATOM 689 C C . ASN A 1 87 ? 4.565 10.970 -1.157 1.00 79.25 87 ASN A C 1
ATOM 691 O O . ASN A 1 87 ? 3.439 11.101 -0.699 1.00 79.25 87 ASN A O 1
ATOM 695 N N . TYR A 1 88 ? 4.828 10.259 -2.245 1.00 83.12 88 TYR A N 1
ATOM 696 C CA . TYR A 1 88 ? 3.832 9.521 -2.990 1.00 83.12 88 TYR A CA 1
ATOM 697 C C . TYR A 1 88 ? 3.089 8.478 -2.135 1.00 83.12 88 TYR A C 1
ATOM 699 O O . TYR A 1 88 ? 1.875 8.397 -2.231 1.00 83.12 88 TYR A O 1
ATOM 707 N N . LEU A 1 89 ? 3.756 7.730 -1.240 1.00 87.75 89 LEU A N 1
ATOM 708 C CA . LEU A 1 89 ? 3.063 6.794 -0.333 1.00 87.75 89 LEU A CA 1
ATOM 709 C C . LEU A 1 89 ? 2.124 7.532 0.611 1.00 87.75 89 LEU A C 1
ATOM 711 O O . LEU A 1 89 ? 1.001 7.093 0.835 1.00 87.75 89 LEU A O 1
ATOM 715 N N . ARG A 1 90 ? 2.588 8.654 1.157 1.00 88.56 90 ARG A N 1
ATOM 716 C CA . ARG A 1 90 ? 1.796 9.491 2.055 1.00 88.56 90 ARG A CA 1
ATOM 717 C C . ARG A 1 90 ? 0.570 10.066 1.353 1.00 88.56 90 ARG A C 1
ATOM 719 O O . ARG A 1 90 ? -0.530 9.934 1.879 1.00 88.56 90 ARG A O 1
ATOM 726 N N . GLN A 1 91 ? 0.746 10.654 0.171 1.00 89.00 91 GLN A N 1
ATOM 727 C CA . GLN A 1 91 ? -0.365 11.206 -0.607 1.00 89.00 91 GLN A CA 1
ATOM 728 C C . GLN A 1 91 ? -1.365 10.116 -0.994 1.00 89.00 91 GLN A C 1
ATOM 730 O O . GLN A 1 91 ? -2.556 10.268 -0.738 1.00 89.00 91 GLN A O 1
ATOM 735 N N . ASN A 1 92 ? -0.887 8.972 -1.489 1.00 92.00 92 ASN A N 1
ATOM 736 C CA . ASN A 1 92 ? -1.764 7.872 -1.882 1.00 92.00 92 ASN A CA 1
ATOM 737 C C . ASN A 1 92 ? -2.505 7.271 -0.681 1.00 92.00 92 ASN A C 1
ATOM 739 O O . ASN A 1 92 ? -3.665 6.898 -0.806 1.00 92.00 92 ASN A O 1
ATOM 743 N N . LEU A 1 93 ? -1.883 7.209 0.503 1.00 93.94 93 LEU A N 1
ATOM 744 C CA . LEU A 1 93 ? -2.561 6.783 1.728 1.00 93.94 93 LEU A CA 1
ATOM 745 C C . LEU A 1 93 ? -3.686 7.750 2.121 1.00 93.94 93 LEU A C 1
ATOM 747 O O . LEU A 1 93 ? -4.777 7.296 2.456 1.00 93.94 93 LEU A O 1
ATOM 751 N N . ILE A 1 94 ? -3.432 9.062 2.080 1.00 93.44 94 ILE A N 1
ATOM 752 C CA . ILE A 1 94 ? -4.433 10.095 2.393 1.00 93.44 94 ILE A CA 1
ATOM 753 C C . ILE A 1 94 ? -5.592 10.034 1.389 1.00 93.44 94 ILE A C 1
ATOM 755 O O . ILE A 1 94 ? -6.764 10.066 1.770 1.00 93.44 94 ILE A O 1
ATOM 759 N N . ASP A 1 95 ? -5.278 9.902 0.102 1.00 94.94 95 ASP A N 1
ATOM 760 C CA . ASP A 1 95 ? -6.285 9.768 -0.945 1.00 94.94 95 ASP A CA 1
ATOM 761 C C . ASP A 1 95 ? -7.076 8.460 -0.815 1.00 94.94 95 ASP A C 1
ATOM 763 O O . ASP A 1 95 ? -8.299 8.468 -0.988 1.00 94.94 95 ASP A O 1
ATOM 767 N N . PHE A 1 96 ? -6.411 7.358 -0.456 1.00 96.38 96 PHE A N 1
ATOM 768 C CA . PHE A 1 96 ? -7.049 6.076 -0.176 1.00 96.38 96 PHE A CA 1
ATOM 769 C C . PHE A 1 96 ? -7.991 6.171 1.025 1.00 96.38 96 PHE A C 1
ATOM 771 O O . PHE A 1 96 ? -9.132 5.734 0.926 1.00 96.38 96 PHE A O 1
ATOM 778 N N . GLU A 1 97 ? -7.568 6.780 2.134 1.00 96.94 97 GLU A N 1
ATOM 779 C CA . GLU A 1 97 ? -8.425 7.023 3.300 1.00 96.94 97 GLU A CA 1
ATOM 780 C C . GLU A 1 97 ? -9.669 7.829 2.918 1.00 96.94 97 GLU A C 1
ATOM 782 O O . GLU A 1 97 ? -10.778 7.475 3.314 1.00 96.94 97 GLU A O 1
ATOM 787 N N . ARG A 1 98 ? -9.516 8.875 2.100 1.00 96.69 98 ARG A N 1
ATOM 788 C CA . ARG A 1 98 ? -10.649 9.690 1.646 1.00 96.69 98 ARG A CA 1
ATOM 789 C C . ARG A 1 98 ? -11.621 8.899 0.765 1.00 96.69 98 ARG A C 1
ATOM 791 O O . ARG A 1 98 ? -12.831 9.038 0.929 1.00 96.69 98 ARG A O 1
ATOM 798 N N . LYS A 1 99 ? -11.115 8.105 -0.186 1.00 96.69 99 LYS A N 1
ATOM 799 C CA . LYS A 1 99 ? -11.937 7.357 -1.160 1.00 96.69 99 LYS A CA 1
ATOM 800 C C . LYS A 1 99 ? -12.546 6.079 -0.575 1.00 96.69 99 LYS A C 1
ATOM 802 O O . LYS A 1 99 ? -13.696 5.759 -0.855 1.00 96.69 99 LYS A O 1
ATOM 807 N N . HIS A 1 100 ? -11.787 5.374 0.258 1.00 96.75 100 HIS A N 1
ATOM 808 C CA . HIS A 1 100 ? -12.081 4.036 0.780 1.00 96.75 100 HIS A CA 1
ATOM 809 C C . HIS A 1 100 ? -12.154 4.034 2.316 1.00 96.75 100 HIS A C 1
ATOM 811 O O . HIS A 1 100 ? -11.717 3.089 2.973 1.00 96.75 100 HIS A O 1
ATOM 817 N N . ALA A 1 101 ? -12.735 5.085 2.908 1.00 96.69 101 ALA A N 1
ATOM 818 C CA . ALA A 1 101 ? -12.725 5.356 4.353 1.00 96.69 101 ALA A CA 1
ATOM 819 C C . ALA A 1 101 ? -13.139 4.167 5.233 1.00 96.69 101 ALA A C 1
ATOM 821 O O . ALA A 1 101 ? -12.539 3.917 6.279 1.00 96.69 101 ALA A O 1
ATOM 822 N N . ARG A 1 102 ? -14.153 3.401 4.806 1.00 96.62 102 ARG A N 1
ATOM 823 C CA . ARG A 1 102 ? -14.610 2.213 5.541 1.00 96.62 102 ARG A CA 1
ATOM 824 C C . ARG A 1 102 ? -13.533 1.127 5.598 1.00 96.62 102 ARG A C 1
ATOM 826 O O . ARG A 1 102 ? -13.300 0.586 6.675 1.00 96.62 102 ARG A O 1
ATOM 833 N N . LEU A 1 103 ? -12.896 0.823 4.468 1.00 96.12 103 LEU A N 1
ATOM 834 C CA . LEU A 1 103 ? -11.830 -0.180 4.389 1.00 96.12 103 LEU A CA 1
ATOM 835 C C . LEU A 1 103 ? -10.580 0.295 5.129 1.00 96.12 103 LEU A C 1
ATOM 837 O O . LEU A 1 103 ? -10.005 -0.460 5.909 1.00 96.12 103 LEU A O 1
ATOM 841 N N . TYR A 1 104 ? -10.206 1.569 4.960 1.00 97.12 104 TYR A N 1
ATOM 842 C CA . TYR A 1 104 ? -9.120 2.177 5.727 1.00 97.12 104 TYR A CA 1
ATOM 843 C C . TYR A 1 104 ? -9.338 1.994 7.231 1.00 97.12 104 TYR A C 1
ATOM 845 O O . TYR A 1 104 ? -8.463 1.470 7.917 1.00 97.12 104 TYR A O 1
ATOM 853 N N . LYS A 1 105 ? -10.526 2.357 7.734 1.00 97.00 105 LYS A N 1
ATOM 854 C CA . LYS A 1 105 ? -10.869 2.229 9.153 1.00 97.00 105 LYS A CA 1
ATOM 855 C C . LYS A 1 105 ? -10.752 0.783 9.637 1.00 97.00 105 LYS A C 1
ATOM 857 O O . LYS A 1 105 ? -10.141 0.553 10.674 1.00 97.00 105 LYS A O 1
ATOM 862 N N . GLN A 1 106 ? -11.272 -0.177 8.870 1.00 95.94 106 GLN A N 1
ATOM 863 C CA . GLN A 1 106 ? -11.184 -1.599 9.213 1.00 95.94 106 GLN A CA 1
ATOM 864 C C . GLN A 1 106 ? -9.737 -2.055 9.397 1.00 95.94 106 GLN A C 1
ATOM 866 O O . GLN A 1 106 ? -9.425 -2.688 10.398 1.00 95.94 106 GLN A O 1
ATOM 871 N N . TYR A 1 107 ? -8.839 -1.711 8.474 1.00 95.06 107 TYR A N 1
ATOM 872 C CA . TYR A 1 107 ? -7.426 -2.064 8.603 1.00 95.06 107 TYR A CA 1
ATOM 873 C C . TYR A 1 107 ? -6.727 -1.292 9.724 1.00 95.06 107 TYR A C 1
ATOM 875 O O . TYR A 1 107 ? -5.961 -1.883 10.484 1.00 95.06 107 TYR A O 1
ATOM 883 N N . TYR A 1 108 ? -7.001 0.005 9.858 1.00 96.62 108 TYR A N 1
ATOM 884 C CA . TYR A 1 108 ? -6.412 0.858 10.888 1.00 96.62 108 TYR A CA 1
ATOM 885 C C . TYR A 1 108 ? -6.732 0.351 12.302 1.00 96.62 108 TYR A C 1
ATOM 887 O O . TYR A 1 108 ? -5.852 0.307 13.160 1.00 96.62 108 TYR A O 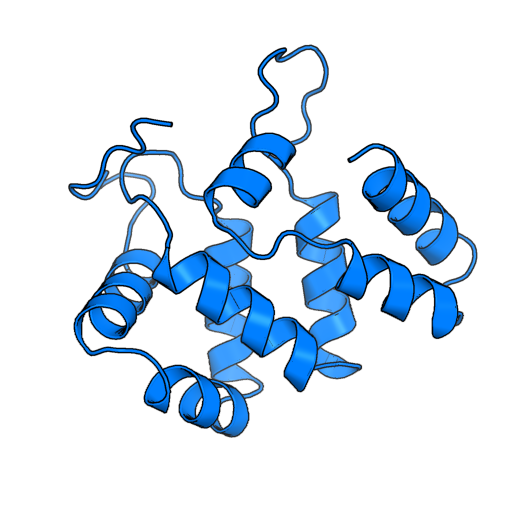1
ATOM 895 N N . GLU A 1 109 ? -7.958 -0.120 12.536 1.00 96.38 109 GLU A N 1
ATOM 896 C CA . GLU A 1 109 ? -8.391 -0.689 13.821 1.00 96.38 109 GLU A CA 1
ATOM 897 C C . GLU A 1 109 ? -7.693 -2.015 14.175 1.00 96.38 109 GLU A C 1
ATOM 899 O O . GLU A 1 109 ? -7.651 -2.378 15.347 1.00 96.38 109 GLU A O 1
ATOM 904 N N . THR A 1 110 ? -7.090 -2.716 13.205 1.00 96.00 110 THR A N 1
ATOM 905 C CA . THR A 1 110 ? -6.283 -3.925 13.480 1.00 96.00 110 THR A CA 1
ATOM 906 C C . THR A 1 110 ? -4.858 -3.622 13.947 1.00 96.00 110 THR A C 1
ATOM 908 O O . THR A 1 110 ? -4.150 -4.522 14.405 1.00 96.00 110 THR A O 1
ATOM 911 N N . LEU A 1 111 ? -4.405 -2.374 13.810 1.00 94.94 111 LEU A N 1
ATOM 912 C CA . LEU A 1 111 ? -3.064 -1.964 14.206 1.00 94.94 111 LEU A CA 1
ATOM 913 C C . LEU A 1 111 ? -2.973 -1.765 15.724 1.00 94.94 111 LEU A C 1
ATOM 915 O O . LEU A 1 111 ? -3.936 -1.380 16.384 1.00 94.94 111 LEU A O 1
ATOM 919 N N . THR A 1 112 ? -1.779 -1.971 16.283 1.00 96.19 112 THR A N 1
ATOM 920 C CA . THR A 1 112 ? -1.503 -1.590 17.674 1.00 96.19 112 THR A CA 1
ATOM 921 C C . THR A 1 112 ? -1.558 -0.064 17.832 1.00 96.19 112 THR A C 1
ATOM 923 O O . THR A 1 112 ? -1.298 0.652 16.860 1.00 96.19 112 THR A O 1
ATOM 926 N N . PRO A 1 113 ? -1.812 0.469 19.044 1.00 95.25 113 PRO A N 1
ATOM 927 C CA . PRO A 1 113 ? -1.835 1.917 19.274 1.00 95.25 113 PRO A CA 1
ATOM 928 C C . PRO A 1 113 ? -0.549 2.636 18.835 1.00 95.25 113 PRO A C 1
ATOM 930 O O . PRO A 1 113 ? -0.596 3.735 18.290 1.00 95.25 113 PRO A O 1
ATOM 933 N N . GLU A 1 114 ? 0.606 1.993 19.015 1.00 91.00 114 GLU A N 1
ATOM 934 C CA . GLU A 1 114 ? 1.901 2.498 18.544 1.00 91.00 114 GLU A CA 1
ATOM 935 C C . GLU A 1 114 ? 1.935 2.650 17.016 1.00 91.00 114 GLU A C 1
ATOM 937 O O . GLU A 1 114 ? 2.312 3.697 16.493 1.00 91.00 114 GLU A O 1
ATOM 942 N N . LYS A 1 115 ? 1.466 1.632 16.289 1.00 92.31 115 LYS A N 1
ATOM 943 C CA . LYS A 1 115 ? 1.406 1.640 14.823 1.00 92.31 115 LYS A CA 1
ATOM 944 C C . LYS A 1 115 ? 0.395 2.642 14.281 1.00 92.31 115 LYS A C 1
ATOM 946 O O . LYS A 1 115 ? 0.673 3.295 13.282 1.00 92.31 115 LYS A O 1
ATOM 951 N N . GLN A 1 116 ? -0.747 2.782 14.947 1.00 94.50 116 GLN A N 1
ATOM 952 C CA . GLN A 1 116 ? -1.743 3.813 14.652 1.00 94.50 116 GLN A CA 1
ATOM 953 C C . GLN A 1 116 ? -1.146 5.218 14.796 1.00 94.50 116 GLN A C 1
ATOM 955 O O . GLN A 1 116 ? -1.237 6.029 13.876 1.00 94.50 116 GLN A O 1
ATOM 960 N N . SER A 1 117 ? -0.451 5.472 15.910 1.00 90.69 117 SER A N 1
ATOM 961 C CA . SER A 1 117 ? 0.278 6.724 16.136 1.00 90.69 117 SER A CA 1
ATOM 962 C C . SER A 1 117 ? 1.305 6.984 15.030 1.00 90.69 117 SER A C 1
ATOM 964 O O . SER A 1 117 ? 1.370 8.092 14.498 1.00 90.69 117 SER A O 1
ATOM 966 N N . ASN A 1 118 ? 2.050 5.957 14.603 1.00 88.38 118 ASN A N 1
ATOM 967 C CA . ASN A 1 118 ? 3.020 6.107 13.519 1.00 88.38 118 ASN A CA 1
ATOM 968 C C . ASN A 1 118 ? 2.369 6.454 12.174 1.00 88.38 118 ASN A C 1
ATOM 970 O O . ASN A 1 118 ? 2.883 7.312 11.464 1.00 88.38 118 ASN A O 1
ATOM 974 N N . VAL A 1 119 ? 1.227 5.846 11.836 1.00 91.62 119 VAL A N 1
ATOM 975 C CA . VAL A 1 119 ? 0.462 6.190 10.623 1.00 91.62 119 VAL A CA 1
ATOM 976 C C . VAL A 1 119 ? 0.036 7.659 10.645 1.00 91.62 119 VAL A C 1
ATOM 978 O O . VAL A 1 119 ? 0.205 8.367 9.652 1.00 91.62 119 VAL A O 1
ATOM 981 N N . GLU A 1 120 ? -0.478 8.140 11.776 1.00 91.19 120 GLU A N 1
ATOM 982 C CA . GLU A 1 120 ? -0.904 9.535 11.919 1.00 91.19 120 GLU A CA 1
ATOM 983 C C . GLU A 1 120 ? 0.275 10.512 11.857 1.00 91.19 120 GLU A C 1
ATOM 985 O O . GLU A 1 120 ? 0.187 11.545 11.188 1.00 91.19 120 GLU A O 1
ATOM 990 N N . ASN A 1 121 ? 1.402 10.168 12.481 1.00 86.00 121 ASN A N 1
ATOM 991 C CA . ASN A 1 121 ? 2.637 10.944 12.373 1.00 86.00 121 ASN A CA 1
ATOM 992 C C . ASN A 1 121 ? 3.148 10.971 10.929 1.00 86.00 121 ASN A C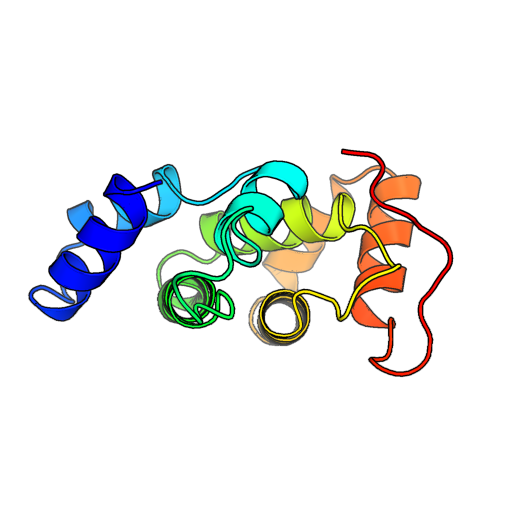 1
ATOM 994 O O . ASN A 1 121 ? 3.467 12.041 10.416 1.00 86.00 121 ASN A O 1
ATOM 998 N N . PHE A 1 122 ? 3.153 9.827 10.241 1.00 86.62 122 PHE A N 1
ATOM 999 C CA . PHE A 1 122 ? 3.556 9.718 8.842 1.00 86.62 122 PHE A CA 1
ATOM 1000 C C . PHE A 1 122 ? 2.684 10.582 7.922 1.00 86.62 122 PHE A C 1
ATOM 1002 O O . PHE A 1 122 ? 3.212 11.294 7.072 1.00 86.62 122 PHE A O 1
ATOM 1009 N N . LYS A 1 123 ? 1.358 10.590 8.115 1.00 87.94 123 LYS A N 1
ATOM 1010 C CA . LYS A 1 123 ? 0.432 11.448 7.352 1.00 87.94 123 LYS A CA 1
ATOM 1011 C C . LYS A 1 123 ? 0.715 12.941 7.548 1.00 87.94 123 LYS A C 1
ATOM 1013 O O . LYS A 1 123 ? 0.570 13.714 6.602 1.00 87.94 123 LYS A O 1
ATOM 1018 N N . ARG A 1 124 ? 1.110 13.344 8.760 1.00 84.00 124 ARG A N 1
ATOM 1019 C CA . ARG A 1 124 ? 1.341 14.749 9.144 1.00 84.00 124 ARG A CA 1
ATOM 1020 C C . ARG A 1 124 ? 2.758 15.247 8.876 1.00 84.00 124 ARG A C 1
ATOM 1022 O O . ARG A 1 124 ? 2.942 16.460 8.823 1.00 84.00 124 ARG A O 1
ATOM 1029 N N . ALA A 1 125 ? 3.732 14.349 8.725 1.00 76.31 125 ALA A N 1
ATOM 1030 C CA . ALA A 1 125 ? 5.128 14.702 8.476 1.00 76.31 125 ALA A CA 1
ATOM 1031 C C . ALA A 1 125 ? 5.230 15.675 7.293 1.00 76.31 125 ALA A C 1
ATOM 1033 O O . ALA A 1 125 ? 4.624 15.435 6.251 1.00 76.31 125 ALA A O 1
ATOM 1034 N N . SER A 1 126 ? 5.954 16.785 7.443 1.00 64.00 126 SER A N 1
ATOM 1035 C CA . SER A 1 126 ? 6.172 17.762 6.370 1.00 64.00 126 SER A CA 1
ATOM 1036 C C . SER A 1 126 ? 7.546 17.525 5.731 1.00 64.00 126 SER A C 1
ATOM 1038 O O . SER A 1 126 ? 8.423 16.938 6.354 1.00 64.00 126 SER A O 1
ATOM 1040 N N . LEU A 1 127 ? 7.753 17.974 4.486 1.00 53.59 127 LEU A N 1
ATOM 1041 C CA . LEU A 1 127 ? 9.084 17.920 3.847 1.00 53.59 127 LEU A CA 1
ATOM 1042 C C . LEU A 1 127 ? 10.123 18.795 4.578 1.00 53.59 127 LEU A C 1
ATOM 1044 O O . LEU A 1 127 ? 11.313 18.677 4.318 1.00 53.59 127 LEU A O 1
ATOM 1048 N N . HIS A 1 128 ? 9.679 19.690 5.464 1.00 49.06 128 HIS A N 1
ATOM 1049 C CA . HIS A 1 128 ? 10.526 20.660 6.159 1.00 49.06 128 HIS A CA 1
ATOM 1050 C C . HIS A 1 128 ? 10.719 20.342 7.646 1.00 49.06 128 HIS A C 1
ATOM 1052 O O . HIS A 1 128 ? 11.659 20.845 8.254 1.00 49.06 128 HIS A O 1
ATOM 1058 N N . ASP A 1 129 ? 9.881 19.469 8.204 1.00 49.16 129 ASP A N 1
ATOM 1059 C CA . ASP A 1 129 ? 9.936 19.023 9.589 1.00 49.16 129 ASP A CA 1
ATOM 1060 C C . ASP A 1 129 ? 10.251 17.528 9.590 1.00 49.16 129 ASP A C 1
ATOM 1062 O O . ASP A 1 129 ? 9.354 16.687 9.691 1.00 49.16 129 ASP A O 1
ATOM 1066 N N . GLY A 1 130 ? 11.539 17.204 9.441 1.00 45.41 130 GLY A N 1
ATOM 1067 C CA . GLY A 1 130 ? 12.055 15.869 9.733 1.00 45.41 130 GLY A CA 1
ATOM 1068 C C . GLY A 1 130 ? 11.669 15.511 11.166 1.00 45.41 130 GLY A C 1
ATOM 1069 O O . GLY A 1 130 ? 12.218 16.044 12.133 1.00 45.41 130 GLY A O 1
ATOM 1070 N N . GLY A 1 131 ? 10.629 14.695 11.311 1.00 45.22 131 GLY A N 1
ATOM 1071 C CA . GLY A 1 131 ? 10.183 14.217 12.608 1.00 45.22 131 GLY A CA 1
ATOM 1072 C C . GLY A 1 131 ? 11.197 13.218 13.155 1.00 45.22 131 GLY A C 1
ATOM 1073 O O . GLY A 1 131 ? 11.853 12.514 12.396 1.00 45.22 131 GLY A O 1
ATOM 1074 N N . LYS A 1 132 ? 11.303 13.108 14.485 1.00 42.38 132 LYS A N 1
ATOM 1075 C CA . LYS A 1 132 ? 12.176 12.113 15.128 1.00 42.38 132 LYS A CA 1
ATOM 1076 C C . LYS A 1 132 ? 11.871 10.706 14.609 1.00 42.38 132 LYS A C 1
ATOM 1078 O O . LYS A 1 132 ? 10.807 10.171 14.912 1.00 42.38 132 LYS A O 1
ATOM 1083 N N . GLY A 1 133 ? 12.826 10.077 13.928 1.00 53.53 133 GLY A N 1
ATOM 1084 C CA . GLY A 1 133 ? 12.727 8.666 13.575 1.00 53.53 133 GLY A CA 1
ATOM 1085 C C . GLY A 1 133 ? 13.708 8.272 12.485 1.00 53.53 133 GLY A C 1
ATOM 1086 O O . GLY A 1 133 ? 13.301 8.139 11.333 1.00 53.53 133 GLY A O 1
ATOM 1087 N N . MET A 1 134 ? 14.969 8.031 12.855 1.00 50.94 134 MET A N 1
ATOM 1088 C CA . MET A 1 134 ? 16.000 7.558 11.931 1.00 50.94 134 MET A CA 1
ATOM 1089 C C . MET A 1 134 ? 15.815 6.071 11.618 1.00 50.94 134 MET A C 1
ATOM 1091 O O . MET A 1 134 ? 15.781 5.225 12.513 1.00 50.94 134 MET A O 1
ATOM 1095 N N . CYS A 1 135 ? 15.752 5.746 10.327 1.00 57.81 135 CYS A N 1
ATOM 1096 C CA . CYS A 1 135 ? 15.967 4.386 9.841 1.00 57.81 135 CYS A CA 1
ATOM 1097 C C . CYS A 1 135 ? 17.446 4.006 10.054 1.00 57.81 135 CYS A C 1
ATOM 1099 O O . CYS A 1 135 ? 18.309 4.537 9.362 1.00 57.81 135 CYS A O 1
ATOM 1101 N N . ASN A 1 136 ? 17.745 3.061 10.950 1.00 50.31 136 ASN A N 1
ATOM 1102 C CA . ASN A 1 136 ? 19.099 2.510 11.146 1.00 50.31 136 ASN A CA 1
ATOM 1103 C C . ASN A 1 136 ? 19.275 1.159 10.419 1.00 50.31 136 ASN A C 1
ATOM 1105 O O . ASN A 1 136 ? 19.733 0.190 11.026 1.00 50.31 136 ASN A O 1
ATOM 1109 N N . PHE A 1 137 ? 18.833 1.069 9.159 1.00 55.59 137 PHE A N 1
ATOM 1110 C CA . PHE A 1 137 ? 18.867 -0.172 8.366 1.00 55.59 137 PHE A CA 1
ATOM 1111 C C . PHE A 1 137 ? 20.152 -0.333 7.545 1.00 55.59 137 PHE A C 1
ATOM 1113 O O . PHE A 1 137 ? 20.608 0.668 6.948 1.00 55.59 137 PHE A O 1
#